Protein AF-A0A1G3UKA3-F1 (afdb_monomer)

Secondary structure (DSSP, 8-state):
-HHHHHHHS--HHHHEEEETTEEEE--SPP-GGGT--SPPPPP----HHHHHHHHHTT-----HHHHHHHT-

pLDDT: mean 90.21, std 5.31, range [74.0, 97.12]

Sequence (72 aa):
MLIWRVTNNIDVQRDLFVSGLMVGLDGTNKNVLDGFDREWPDDVECTPSVVESLKERGLWDLEEKLYEKYQL

Mean predicted aligned error: 4.6 Å

Structure (mmCIF, N/CA/C/O backbone):
data_AF-A0A1G3UKA3-F1
#
_entry.id   AF-A0A1G3UKA3-F1
#
loop_
_atom_site.group_PDB
_atom_site.id
_atom_site.type_symbol
_atom_site.label_atom_id
_atom_site.label_alt_id
_atom_site.label_comp_id
_atom_site.label_asym_id
_atom_site.label_entity_id
_atom_site.label_seq_id
_atom_site.pdbx_PDB_ins_code
_atom_site.Cartn_x
_atom_site.Cartn_y
_atom_site.Cartn_z
_atom_site.occupancy
_atom_site.B_iso_or_equiv
_atom_site.auth_seq_id
_atom_site.auth_comp_id
_atom_site.auth_asym_id
_atom_site.auth_atom_id
_atom_site.pdbx_PDB_model_num
ATOM 1 N N . MET A 1 1 ? -6.118 -1.475 3.498 1.00 74.62 1 MET A N 1
ATOM 2 C CA . MET A 1 1 ? -5.798 -0.465 2.451 1.00 74.62 1 MET A CA 1
ATOM 3 C C . MET A 1 1 ? -5.357 -1.006 1.065 1.00 74.62 1 MET A C 1
ATOM 5 O O . MET A 1 1 ? -4.923 -0.226 0.223 1.00 74.62 1 MET A O 1
ATOM 9 N N . LEU A 1 2 ? -5.495 -2.304 0.741 1.00 79.19 2 LEU A N 1
ATOM 10 C CA . LEU A 1 2 ? -4.830 -2.911 -0.437 1.00 79.19 2 LEU A CA 1
ATOM 11 C C . LEU A 1 2 ? -5.206 -2.310 -1.811 1.00 79.19 2 LEU A C 1
ATOM 13 O O . LEU A 1 2 ? -4.322 -1.939 -2.576 1.00 79.19 2 LEU A O 1
AT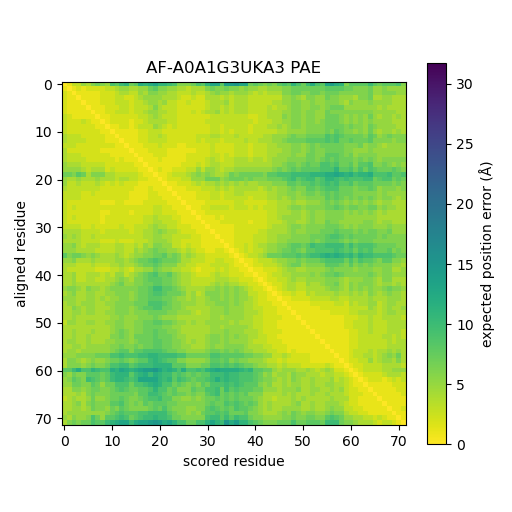OM 17 N N . ILE A 1 3 ? -6.503 -2.213 -2.133 1.00 84.38 3 ILE A N 1
ATOM 18 C CA . ILE A 1 3 ? -6.955 -1.704 -3.445 1.00 84.38 3 ILE A CA 1
ATOM 19 C C . ILE A 1 3 ? -6.500 -0.257 -3.643 1.00 84.38 3 ILE A C 1
ATOM 21 O O . ILE A 1 3 ? -6.013 0.087 -4.714 1.00 84.38 3 ILE A O 1
ATOM 25 N N . TRP A 1 4 ? -6.599 0.562 -2.593 1.00 85.12 4 TRP A N 1
ATOM 26 C CA . TRP A 1 4 ? -6.152 1.951 -2.625 1.00 85.12 4 TRP A CA 1
ATOM 27 C C . TRP A 1 4 ? -4.659 2.054 -2.955 1.00 85.12 4 TRP A C 1
ATOM 29 O O . TRP A 1 4 ? -4.294 2.854 -3.813 1.00 85.12 4 TRP A O 1
ATOM 39 N N . ARG A 1 5 ? -3.807 1.205 -2.364 1.00 86.50 5 ARG A N 1
ATOM 40 C CA . ARG A 1 5 ? -2.368 1.185 -2.680 1.00 86.50 5 ARG A CA 1
ATOM 41 C C . ARG A 1 5 ? -2.116 0.813 -4.138 1.00 86.50 5 ARG A C 1
ATOM 43 O O . ARG A 1 5 ? -1.310 1.456 -4.795 1.00 86.50 5 ARG A O 1
ATOM 50 N N . VAL A 1 6 ? -2.847 -0.162 -4.682 1.00 86.81 6 VAL A N 1
ATOM 51 C CA . VAL A 1 6 ? -2.710 -0.546 -6.099 1.00 86.81 6 VAL A CA 1
ATOM 52 C C . VAL A 1 6 ? -3.093 0.600 -7.037 1.00 86.81 6 VAL A C 1
ATOM 54 O O . VAL A 1 6 ? -2.442 0.793 -8.058 1.00 86.81 6 VAL A O 1
ATOM 57 N N . THR A 1 7 ? -4.130 1.373 -6.711 1.00 88.69 7 THR A N 1
ATOM 58 C CA . THR A 1 7 ? -4.600 2.456 -7.587 1.00 88.69 7 THR A CA 1
ATOM 59 C C . THR A 1 7 ? -3.853 3.776 -7.408 1.00 88.69 7 THR A C 1
ATOM 61 O O . THR A 1 7 ? -3.882 4.589 -8.326 1.00 88.69 7 THR A O 1
ATOM 64 N N . ASN A 1 8 ? -3.221 4.017 -6.253 1.00 89.88 8 ASN A N 1
ATOM 65 C CA . ASN A 1 8 ? -2.577 5.301 -5.935 1.00 89.88 8 ASN A CA 1
ATOM 66 C C . ASN A 1 8 ? -1.045 5.231 -5.893 1.00 89.88 8 ASN A C 1
ATOM 68 O O . ASN A 1 8 ? -0.397 6.240 -6.166 1.00 89.88 8 ASN A O 1
ATOM 72 N N . ASN A 1 9 ? -0.462 4.062 -5.599 1.00 91.69 9 ASN A N 1
ATOM 73 C CA . ASN A 1 9 ? 0.982 3.916 -5.381 1.00 91.69 9 ASN A CA 1
ATOM 74 C C . ASN A 1 9 ? 1.742 3.287 -6.545 1.00 91.69 9 ASN A C 1
ATOM 76 O O . ASN A 1 9 ? 2.936 3.029 -6.421 1.00 91.69 9 ASN A O 1
ATOM 80 N N . ILE A 1 10 ? 1.074 3.066 -7.677 1.00 92.50 10 ILE A N 1
ATOM 81 C CA . ILE A 1 10 ? 1.647 2.365 -8.824 1.00 92.50 10 ILE A CA 1
ATOM 82 C C . ILE A 1 10 ? 1.622 3.255 -10.062 1.00 92.50 10 ILE A C 1
ATOM 84 O O . ILE A 1 10 ? 0.571 3.734 -10.488 1.00 92.50 10 ILE A O 1
ATOM 88 N N . ASP A 1 11 ? 2.786 3.386 -10.687 1.00 92.44 11 ASP A N 1
ATOM 89 C CA . ASP A 1 11 ? 2.935 3.687 -12.105 1.00 92.44 11 ASP A CA 1
ATOM 90 C C . ASP A 1 11 ? 3.303 2.390 -12.835 1.00 92.44 11 ASP A C 1
ATOM 92 O O . ASP A 1 11 ? 4.336 1.781 -12.563 1.00 92.44 11 ASP A O 1
ATOM 96 N N . VAL A 1 12 ? 2.466 1.954 -13.779 1.00 90.94 12 VAL A N 1
ATOM 97 C CA . VAL A 1 12 ? 2.635 0.659 -14.460 1.00 90.94 12 VAL A CA 1
ATOM 98 C C . VAL A 1 12 ? 3.965 0.556 -15.213 1.00 90.94 12 VAL A C 1
ATOM 100 O O . VAL A 1 12 ? 4.505 -0.540 -15.324 1.00 90.94 12 VAL A O 1
ATOM 103 N N . GLN A 1 13 ? 4.512 1.660 -15.728 1.00 91.62 13 GLN A N 1
ATOM 104 C CA . GLN A 1 13 ? 5.777 1.614 -16.468 1.00 91.62 13 GLN A CA 1
ATOM 105 C C . GLN A 1 13 ? 6.987 1.430 -15.550 1.00 91.62 13 GLN A C 1
ATOM 107 O O . GLN A 1 13 ? 8.006 0.906 -15.994 1.00 91.62 13 GLN A O 1
ATOM 112 N N . ARG A 1 14 ? 6.881 1.856 -14.288 1.00 91.88 14 ARG A N 1
ATOM 113 C CA . ARG A 1 14 ? 7.969 1.785 -13.305 1.00 91.88 14 ARG A CA 1
ATOM 114 C C . ARG A 1 14 ? 7.846 0.575 -12.380 1.00 91.88 14 ARG A C 1
ATOM 116 O O . ARG A 1 14 ? 8.843 -0.073 -12.091 1.00 91.88 14 ARG A O 1
ATOM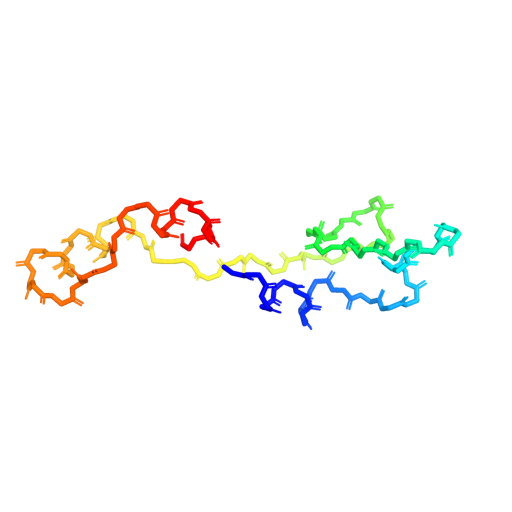 123 N N . ASP A 1 15 ? 6.635 0.288 -11.916 1.00 95.06 15 ASP A N 1
ATOM 124 C CA . ASP A 1 15 ? 6.396 -0.553 -10.740 1.00 95.06 15 ASP A CA 1
ATOM 125 C C . ASP A 1 15 ? 5.897 -1.970 -11.084 1.00 95.06 15 ASP A C 1
ATOM 127 O O . ASP A 1 15 ? 5.641 -2.775 -10.184 1.00 95.06 15 ASP A O 1
ATOM 131 N N . LEU A 1 16 ? 5.732 -2.292 -12.373 1.00 94.88 16 LEU A N 1
ATOM 132 C CA . LEU A 1 16 ? 5.339 -3.622 -12.837 1.00 94.88 16 LEU A CA 1
ATOM 133 C C . LEU A 1 16 ? 6.565 -4.453 -13.225 1.00 94.88 16 LEU A C 1
ATOM 135 O O . LEU A 1 16 ? 7.338 -4.089 -14.109 1.00 94.88 16 LEU A O 1
ATOM 139 N N . PHE A 1 17 ? 6.677 -5.635 -12.623 1.00 95.81 17 PHE A N 1
ATOM 140 C CA . PHE A 1 17 ? 7.750 -6.591 -12.876 1.00 95.81 17 PHE A CA 1
ATOM 141 C C . PHE A 1 17 ? 7.167 -7.903 -13.395 1.00 95.81 17 PHE A C 1
ATOM 143 O O . PHE A 1 17 ? 6.288 -8.490 -12.769 1.00 95.81 17 PHE A O 1
ATOM 150 N N . VAL A 1 18 ? 7.675 -8.403 -14.521 1.00 96.75 18 VAL A N 1
ATOM 151 C CA . VAL A 1 18 ? 7.277 -9.710 -15.065 1.00 96.75 18 VAL A CA 1
ATOM 152 C C . VAL A 1 18 ? 8.455 -10.668 -14.980 1.00 96.75 18 VAL A C 1
ATOM 154 O O . VAL A 1 18 ? 9.533 -10.381 -15.495 1.00 96.75 18 VAL A O 1
ATOM 157 N N . SER A 1 19 ? 8.241 -11.824 -14.352 1.00 96.81 19 SER A N 1
ATOM 158 C CA . SER A 1 19 ? 9.232 -12.898 -14.263 1.00 96.81 19 SER A CA 1
ATOM 159 C C . SER A 1 19 ? 8.570 -14.242 -14.559 1.00 96.81 19 SER A C 1
ATOM 161 O O . SER A 1 19 ? 7.866 -14.817 -13.727 1.00 96.81 19 SER A O 1
ATOM 163 N N . GLY A 1 20 ? 8.755 -14.736 -15.786 1.00 96.12 20 GLY A N 1
ATOM 164 C CA . GLY A 1 20 ? 8.099 -15.955 -16.264 1.00 96.12 20 GLY A CA 1
ATOM 165 C C . GLY A 1 20 ? 6.573 -15.828 -16.249 1.00 96.12 20 GLY A C 1
ATOM 166 O O . GLY A 1 20 ? 6.013 -15.000 -16.960 1.00 96.12 20 GLY A O 1
ATOM 167 N N . LEU A 1 21 ? 5.908 -16.659 -15.439 1.00 97.12 21 LEU A N 1
ATOM 168 C CA . LEU A 1 21 ? 4.448 -16.646 -15.249 1.00 97.12 21 LEU A CA 1
ATOM 169 C C . LEU A 1 21 ? 3.994 -15.752 -14.082 1.00 97.12 21 LEU A C 1
ATOM 171 O O . LEU A 1 21 ? 2.812 -15.743 -13.743 1.00 97.12 21 LEU A O 1
ATOM 175 N N . MET A 1 22 ? 4.920 -15.045 -13.432 1.00 97.00 22 MET A N 1
ATOM 176 C CA . MET A 1 22 ? 4.632 -14.208 -12.271 1.00 97.00 22 MET A CA 1
ATOM 177 C C . MET A 1 22 ? 4.634 -12.731 -12.652 1.00 97.00 22 MET A C 1
ATOM 179 O O . MET A 1 22 ? 5.498 -12.26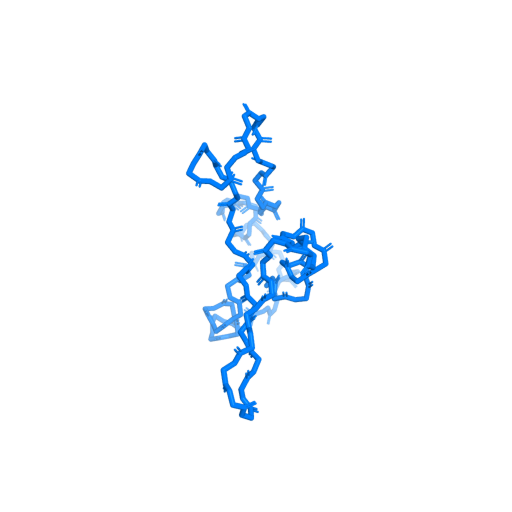9 -13.400 1.00 97.00 22 MET A O 1
ATOM 183 N N . VAL A 1 23 ? 3.682 -11.995 -12.079 1.00 95.38 23 VAL A N 1
ATOM 184 C CA . VAL A 1 23 ? 3.618 -10.534 -12.130 1.00 95.38 23 VAL A CA 1
ATOM 185 C C . VAL A 1 23 ? 3.783 -10.008 -10.710 1.00 95.38 23 VAL A C 1
ATOM 187 O O . VAL A 1 23 ? 3.035 -10.392 -9.812 1.00 95.38 23 VAL A O 1
ATOM 190 N N . GLY A 1 24 ? 4.780 -9.154 -10.516 1.00 94.75 24 GLY A N 1
ATOM 191 C CA . GLY A 1 24 ? 5.002 -8.381 -9.305 1.00 94.75 24 GLY A CA 1
ATOM 192 C C . GLY A 1 24 ? 4.572 -6.936 -9.521 1.00 94.75 24 GLY A C 1
ATOM 193 O O . GLY A 1 24 ? 4.798 -6.371 -10.589 1.00 94.75 24 GLY A O 1
ATOM 194 N N . LEU A 1 25 ? 3.952 -6.353 -8.502 1.00 93.56 25 LEU A N 1
ATOM 195 C CA . LEU A 1 25 ? 3.569 -4.949 -8.469 1.00 93.56 25 LEU A CA 1
ATOM 196 C C . LEU A 1 25 ? 4.164 -4.318 -7.215 1.00 93.56 25 LEU A C 1
ATOM 198 O O . LEU A 1 25 ? 3.881 -4.778 -6.107 1.00 93.56 25 LEU A O 1
ATOM 202 N N . ASP A 1 26 ? 4.967 -3.274 -7.385 1.00 92.94 26 ASP A N 1
ATOM 203 C CA . ASP A 1 26 ? 5.502 -2.506 -6.266 1.00 92.94 26 ASP A CA 1
ATOM 204 C C . ASP A 1 26 ? 4.563 -1.347 -5.897 1.00 92.94 26 ASP A C 1
ATOM 206 O O . ASP A 1 26 ? 4.631 -0.260 -6.464 1.00 92.94 26 ASP A O 1
ATOM 210 N N . GLY A 1 27 ? 3.693 -1.583 -4.913 1.00 90.81 27 GLY A N 1
ATOM 211 C CA . GLY A 1 27 ? 2.786 -0.576 -4.346 1.00 90.81 27 GLY A CA 1
ATOM 212 C C . GLY A 1 27 ? 3.322 0.146 -3.103 1.00 90.81 27 GLY A C 1
ATOM 213 O O . GLY A 1 27 ? 2.518 0.611 -2.289 1.00 90.81 27 GLY A O 1
ATOM 214 N N . THR A 1 28 ? 4.640 0.178 -2.881 1.00 91.19 28 THR A N 1
ATOM 215 C CA . THR A 1 28 ? 5.246 0.923 -1.762 1.00 91.19 28 THR A CA 1
ATOM 216 C C . THR A 1 28 ? 5.231 2.439 -2.002 1.00 91.19 28 THR A C 1
ATOM 218 O O . THR A 1 28 ? 4.999 2.901 -3.119 1.00 91.19 28 THR A O 1
ATOM 221 N N . ASN A 1 29 ? 5.434 3.235 -0.945 1.00 92.69 29 ASN A N 1
ATOM 222 C CA . ASN A 1 29 ? 5.572 4.689 -1.078 1.00 92.69 29 ASN A CA 1
ATOM 223 C C . ASN A 1 29 ? 6.861 5.008 -1.835 1.00 92.69 29 ASN A C 1
ATOM 225 O O . ASN A 1 29 ? 7.930 4.514 -1.467 1.00 92.69 29 ASN A O 1
ATOM 229 N N . LYS A 1 30 ? 6.765 5.855 -2.862 1.00 93.44 30 LYS A N 1
ATOM 230 C CA . LYS A 1 30 ? 7.920 6.186 -3.697 1.00 93.44 30 LYS A CA 1
ATOM 231 C C . LYS A 1 30 ? 8.730 7.309 -3.091 1.00 93.44 30 LYS A C 1
ATOM 233 O O . LYS A 1 30 ? 8.198 8.227 -2.471 1.00 93.44 30 LYS A O 1
ATOM 238 N N . ASN A 1 31 ? 10.029 7.222 -3.290 1.00 93.56 31 ASN A N 1
ATOM 239 C CA . ASN A 1 31 ? 10.988 8.182 -2.786 1.00 93.56 31 ASN A CA 1
ATOM 240 C C . ASN A 1 31 ? 12.080 8.439 -3.835 1.00 93.56 31 ASN A C 1
ATOM 242 O O . ASN A 1 31 ? 11.973 8.051 -5.001 1.00 93.56 31 ASN A O 1
ATOM 246 N N . VAL A 1 32 ? 13.157 9.097 -3.414 1.00 94.31 32 VAL A N 1
ATOM 247 C CA . VAL A 1 32 ? 14.287 9.452 -4.280 1.00 94.31 32 VAL A CA 1
ATOM 248 C C . VAL A 1 32 ? 14.946 8.242 -4.956 1.00 94.31 32 VAL A C 1
ATOM 250 O O . VAL A 1 32 ? 15.476 8.378 -6.055 1.00 94.31 32 VAL A O 1
ATOM 253 N N . LEU A 1 33 ? 14.885 7.048 -4.351 1.00 92.00 33 LEU A N 1
ATOM 254 C CA . LEU A 1 33 ? 15.405 5.807 -4.939 1.00 92.00 33 LEU A CA 1
ATOM 255 C C . LEU A 1 33 ? 14.594 5.355 -6.165 1.00 92.00 33 LEU A C 1
ATOM 257 O O . LEU A 1 33 ? 15.136 4.677 -7.034 1.00 92.00 33 LEU A O 1
ATOM 261 N N . ASP A 1 34 ? 13.334 5.782 -6.261 1.00 91.88 34 ASP A N 1
ATOM 262 C CA . ASP A 1 34 ? 12.414 5.486 -7.364 1.00 91.88 34 ASP A CA 1
ATOM 263 C C . ASP A 1 34 ? 12.411 6.586 -8.444 1.00 91.88 34 ASP A C 1
ATOM 265 O O . ASP A 1 34 ? 11.587 6.567 -9.363 1.00 91.88 34 ASP A O 1
ATOM 269 N N . GLY A 1 35 ? 13.299 7.583 -8.318 1.00 90.69 35 GLY A N 1
ATOM 270 C CA . GLY A 1 35 ? 13.310 8.779 -9.165 1.00 90.69 35 GLY A CA 1
ATOM 271 C C . GLY A 1 35 ? 12.158 9.742 -8.864 1.00 90.69 35 GLY A C 1
ATOM 272 O O . GLY A 1 35 ? 11.693 10.447 -9.760 1.00 90.69 35 GLY A O 1
ATOM 273 N N . PHE A 1 36 ? 11.655 9.736 -7.626 1.00 90.38 36 PHE A N 1
ATOM 274 C CA . PHE A 1 36 ? 10.536 10.566 -7.200 1.00 90.38 36 PHE A CA 1
ATOM 275 C C . PHE A 1 36 ? 10.989 11.614 -6.177 1.00 90.38 36 PHE A C 1
ATOM 277 O O . PHE A 1 36 ? 11.229 11.306 -5.012 1.00 90.38 36 PHE A O 1
ATOM 284 N N . ASP A 1 37 ? 11.095 12.867 -6.623 1.00 92.12 37 ASP A N 1
ATOM 285 C CA . ASP A 1 37 ? 11.663 13.961 -5.818 1.00 92.12 37 ASP A CA 1
ATOM 286 C C . ASP A 1 37 ? 10.630 14.722 -4.969 1.00 92.12 37 ASP A C 1
ATOM 288 O O . ASP A 1 37 ? 10.996 15.518 -4.104 1.00 92.12 37 ASP A O 1
ATOM 292 N N . ARG A 1 38 ? 9.330 14.519 -5.223 1.00 91.44 38 ARG A N 1
ATOM 293 C CA . ARG A 1 38 ? 8.248 15.161 -4.458 1.00 91.44 38 ARG A CA 1
ATOM 294 C C . ARG A 1 38 ? 7.840 14.309 -3.258 1.00 91.44 38 ARG A C 1
ATOM 296 O O . ARG A 1 38 ? 7.991 13.092 -3.279 1.00 91.44 38 ARG A O 1
ATOM 303 N N . GLU A 1 39 ? 7.259 14.952 -2.249 1.00 90.38 39 GLU A N 1
ATOM 304 C CA . GLU A 1 39 ? 6.678 14.260 -1.098 1.00 90.38 39 GLU A CA 1
ATOM 305 C C . GLU A 1 39 ? 5.598 13.265 -1.548 1.00 90.38 39 GLU A C 1
ATOM 307 O O . GLU A 1 39 ? 4.735 13.584 -2.378 1.00 90.38 39 GLU A O 1
ATOM 312 N N . TRP A 1 40 ? 5.682 12.042 -1.023 1.00 92.19 40 TRP A N 1
ATOM 313 C CA . TRP A 1 40 ? 4.670 11.018 -1.229 1.00 92.19 40 TRP A CA 1
ATOM 314 C C . TRP A 1 40 ? 3.542 11.225 -0.213 1.00 92.19 40 TRP A C 1
ATOM 316 O O . TRP A 1 40 ? 3.844 11.388 0.966 1.00 92.19 40 TRP A O 1
ATOM 326 N N . PRO A 1 41 ? 2.265 11.239 -0.629 1.00 88.69 41 PRO A N 1
ATOM 327 C CA . PRO A 1 41 ? 1.167 11.427 0.310 1.00 88.69 41 PRO A 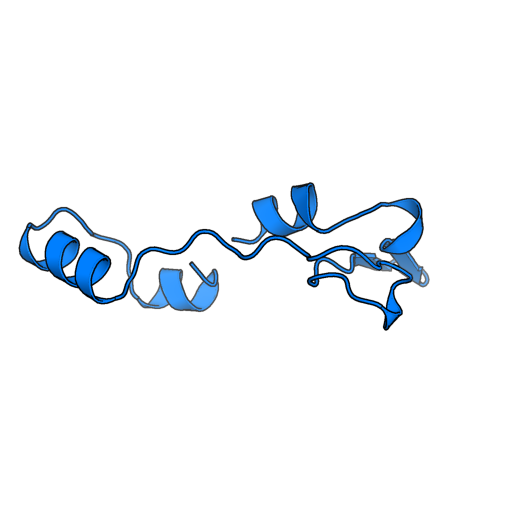CA 1
ATOM 328 C C . PRO A 1 41 ? 1.078 10.256 1.295 1.00 88.69 41 PRO A C 1
ATOM 330 O O . PRO A 1 41 ? 1.146 9.094 0.887 1.00 88.69 41 PRO A O 1
ATOM 333 N N . ASP A 1 42 ? 0.884 10.575 2.572 1.00 85.50 42 ASP A N 1
ATOM 334 C CA . ASP A 1 42 ? 0.633 9.582 3.616 1.00 85.50 42 ASP A CA 1
ATOM 335 C C . ASP A 1 42 ? -0.763 8.951 3.488 1.00 85.50 42 ASP A C 1
ATOM 337 O O . ASP A 1 42 ? -1.690 9.520 2.895 1.00 85.50 42 ASP A O 1
ATOM 341 N N . ASP A 1 43 ? -0.916 7.767 4.082 1.00 83.25 43 ASP A N 1
ATOM 342 C CA . ASP A 1 43 ? -2.215 7.116 4.240 1.00 83.25 43 ASP A CA 1
ATOM 343 C C . ASP A 1 43 ? -3.111 7.966 5.164 1.00 83.25 43 ASP A C 1
ATOM 345 O O . ASP A 1 43 ? -2.658 8.592 6.125 1.00 83.25 43 ASP A O 1
ATOM 349 N N . VAL A 1 44 ? -4.415 7.991 4.879 1.00 82.12 44 VAL A N 1
ATOM 350 C CA . VAL A 1 44 ? -5.384 8.711 5.715 1.00 82.12 44 VAL A CA 1
ATOM 351 C C . VAL A 1 44 ? -5.899 7.772 6.798 1.00 82.12 44 VAL A C 1
ATOM 353 O O . VAL A 1 44 ? -6.775 6.946 6.543 1.00 82.12 44 VAL A O 1
ATOM 356 N N . GLU A 1 45 ? -5.377 7.931 8.011 1.00 83.31 45 GLU A N 1
ATOM 357 C CA . GLU A 1 45 ? -5.751 7.132 9.179 1.00 83.31 45 GLU A CA 1
ATOM 358 C C . GLU A 1 45 ? -6.463 7.976 10.246 1.00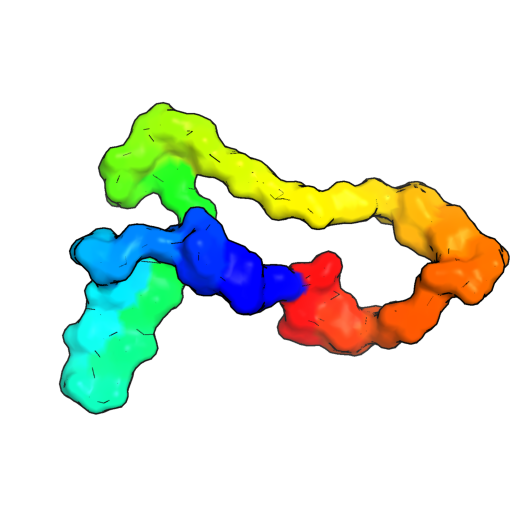 83.31 45 GLU A C 1
ATOM 360 O O . GLU A 1 45 ? -6.231 9.179 10.401 1.00 83.31 45 GLU A O 1
ATOM 365 N N . CYS A 1 46 ? -7.356 7.340 11.008 1.00 87.50 46 CYS A N 1
ATOM 366 C CA . CYS A 1 46 ? -7.913 7.948 12.213 1.00 87.50 46 CYS A CA 1
ATOM 367 C C . CYS A 1 46 ? -6.898 7.860 13.354 1.00 87.50 46 CYS A C 1
ATOM 369 O O . CYS A 1 46 ? -6.224 6.846 13.519 1.00 87.50 46 CYS A O 1
ATOM 371 N N . THR A 1 47 ? -6.832 8.885 14.206 1.00 91.44 47 THR A N 1
ATOM 372 C CA . THR A 1 47 ? -5.999 8.796 15.411 1.00 91.44 47 THR A CA 1
ATOM 373 C C . THR A 1 47 ? -6.536 7.714 16.357 1.00 91.44 47 THR A C 1
ATOM 375 O O . THR A 1 47 ? -7.755 7.504 16.413 1.00 91.44 47 THR A O 1
ATOM 378 N N . PRO A 1 48 ? -5.677 7.088 17.186 1.00 89.44 48 PRO A N 1
ATOM 379 C CA . PRO A 1 48 ? -6.120 6.083 18.156 1.00 89.44 48 PRO A CA 1
ATOM 380 C C . PRO A 1 48 ? -7.254 6.576 19.067 1.00 89.44 48 PRO A C 1
ATOM 382 O O . PRO A 1 48 ? -8.216 5.853 19.310 1.00 89.44 48 PRO A O 1
ATOM 385 N N . SER A 1 49 ? -7.198 7.844 19.486 1.00 95.25 49 SER A N 1
ATOM 386 C CA . SER A 1 49 ? -8.233 8.482 20.309 1.00 95.25 49 SER A CA 1
ATOM 387 C C . SER A 1 49 ? -9.599 8.585 19.621 1.00 95.25 49 SER A C 1
ATOM 389 O O . SER A 1 49 ? -10.634 8.466 20.276 1.00 95.25 49 SER A O 1
ATOM 391 N N . VAL A 1 50 ? -9.630 8.800 18.301 1.00 94.31 50 VAL A N 1
ATOM 392 C CA . VAL A 1 50 ? -10.879 8.846 17.528 1.00 94.31 50 VAL A CA 1
ATOM 393 C C . VAL A 1 50 ? -11.47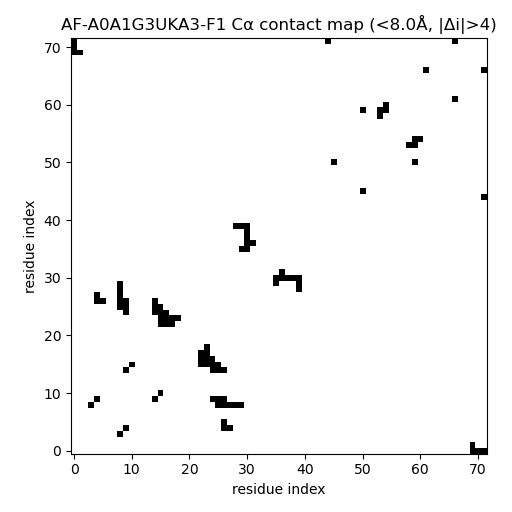5 7.446 17.430 1.00 94.31 50 VAL A C 1
ATOM 395 O O . VAL A 1 50 ? -12.672 7.282 17.660 1.00 94.31 50 VAL A O 1
ATOM 398 N N . VAL A 1 51 ? -10.649 6.435 17.149 1.00 90.88 51 VAL A N 1
ATOM 399 C CA . VAL A 1 51 ? -11.090 5.033 17.083 1.00 90.88 51 VAL A CA 1
ATOM 400 C C . VAL A 1 51 ? -11.651 4.575 18.432 1.00 90.88 51 VAL A C 1
ATOM 402 O O . VAL A 1 51 ? -12.727 3.980 18.476 1.00 90.88 51 VAL A O 1
ATOM 405 N N . GLU A 1 52 ? -10.975 4.896 19.536 1.00 92.06 52 GLU A N 1
ATOM 406 C CA . GLU A 1 52 ? -11.440 4.582 20.892 1.00 92.06 52 GLU A CA 1
ATOM 407 C C . GLU A 1 52 ? -12.795 5.238 21.193 1.00 92.06 52 GLU A C 1
ATOM 409 O O . GLU A 1 52 ? -13.736 4.551 21.589 1.00 92.06 52 GLU A O 1
ATOM 414 N N . SER A 1 53 ? -12.955 6.526 20.872 1.00 96.12 53 SER A N 1
ATOM 415 C CA . SER A 1 53 ? -14.235 7.228 21.033 1.00 96.12 53 SER A CA 1
ATOM 416 C C . SER A 1 53 ? -15.374 6.597 20.217 1.00 96.12 53 SER A C 1
ATOM 418 O O . SER A 1 53 ? -16.517 6.539 20.675 1.00 96.12 53 SER A O 1
ATOM 420 N N . LEU A 1 54 ? -15.097 6.100 19.006 1.00 94.81 54 LEU A N 1
ATOM 421 C CA . LEU A 1 54 ? -16.099 5.407 18.188 1.00 94.81 54 LEU A CA 1
ATOM 422 C C . LEU A 1 54 ? -16.484 4.045 18.783 1.00 94.81 54 LEU A C 1
ATOM 424 O O . LEU A 1 54 ? -17.671 3.707 18.782 1.00 94.81 54 LEU A O 1
ATOM 428 N N . LYS A 1 55 ? -15.513 3.301 19.332 1.00 92.50 55 LYS A N 1
ATOM 429 C CA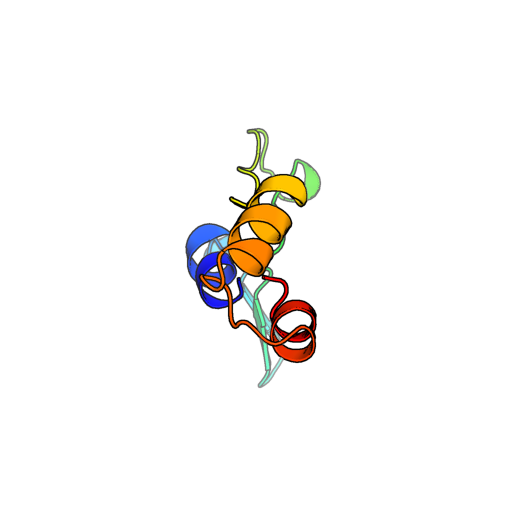 . LYS A 1 55 ? -15.749 2.037 20.052 1.00 92.50 55 LYS A CA 1
ATOM 430 C C . LYS A 1 55 ? -16.627 2.263 21.287 1.00 92.50 55 LYS A C 1
ATOM 432 O O . LYS A 1 55 ? -17.635 1.578 21.439 1.00 92.50 55 LYS A O 1
ATOM 437 N N . GLU A 1 56 ? -16.319 3.265 22.114 1.00 96.00 56 GLU A N 1
ATOM 438 C CA .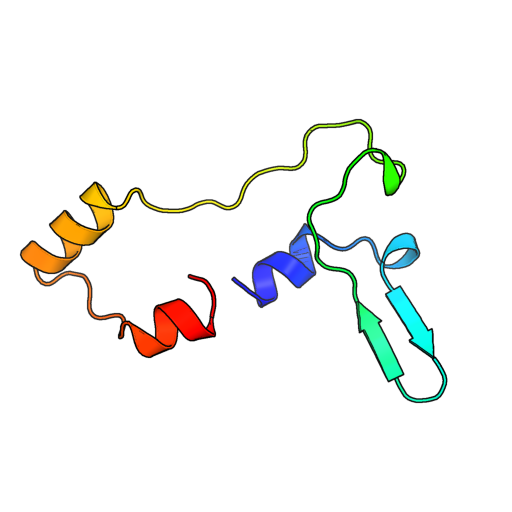 GLU A 1 56 ? -17.116 3.621 23.303 1.00 96.00 56 GLU A CA 1
ATOM 439 C C . GLU A 1 56 ? -18.570 3.977 22.962 1.00 96.00 56 GLU A C 1
ATOM 441 O O . GLU A 1 56 ? -19.496 3.655 23.706 1.00 96.00 56 GLU A O 1
ATOM 446 N N . ARG A 1 57 ? -18.786 4.622 21.811 1.00 97.12 57 ARG A N 1
ATOM 447 C CA . ARG A 1 57 ? -20.119 5.002 21.319 1.00 97.12 57 ARG A CA 1
ATOM 448 C C . ARG A 1 57 ? -20.881 3.851 20.660 1.00 97.12 57 ARG A C 1
ATOM 450 O O . ARG A 1 57 ? -22.012 4.064 20.227 1.00 97.12 57 ARG A O 1
ATOM 457 N N . GLY A 1 58 ? -20.277 2.667 20.541 1.00 95.81 58 GLY A N 1
ATOM 458 C CA . GLY A 1 58 ? -20.855 1.528 19.826 1.00 95.81 58 GLY A CA 1
ATOM 459 C C . GLY A 1 58 ? -20.992 1.756 18.317 1.00 95.81 58 GLY A C 1
ATOM 460 O O . GLY A 1 58 ? -21.854 1.153 17.687 1.00 95.81 58 GLY A O 1
ATOM 461 N N . LEU A 1 59 ? -20.179 2.651 17.742 1.00 95.56 59 LEU A N 1
ATOM 462 C CA . LEU A 1 59 ? -20.183 3.008 16.314 1.00 95.56 59 LEU A CA 1
ATOM 463 C C . LEU A 1 59 ? -19.033 2.356 15.531 1.00 95.56 59 LEU A C 1
ATOM 465 O O . LEU A 1 59 ? -18.812 2.695 14.371 1.00 95.56 59 LEU A O 1
ATOM 469 N N . TRP A 1 60 ? -18.283 1.459 16.169 1.00 90.31 60 TRP A N 1
ATOM 470 C CA . TRP A 1 60 ? -17.154 0.753 15.578 1.00 90.31 60 TRP A CA 1
ATOM 471 C C . TRP A 1 60 ? -17.236 -0.735 15.908 1.00 90.31 60 TRP A C 1
ATOM 473 O O . TRP A 1 60 ? -17.157 -1.113 17.076 1.00 90.31 60 TRP A O 1
ATOM 483 N N . ASP A 1 61 ? -17.365 -1.571 14.881 1.00 88.25 61 ASP A N 1
ATOM 484 C CA . ASP A 1 61 ? -17.554 -3.022 14.985 1.00 88.25 61 ASP A CA 1
ATOM 485 C C . ASP A 1 61 ? -16.494 -3.835 14.218 1.00 88.25 61 ASP A C 1
ATOM 487 O O . ASP A 1 61 ? -16.613 -5.054 14.096 1.00 88.25 61 ASP A O 1
ATOM 491 N N . LEU A 1 62 ? -15.430 -3.186 13.725 1.00 86.00 62 LEU A N 1
ATOM 492 C CA . LEU A 1 62 ? -14.363 -3.880 13.009 1.00 86.00 62 LEU A CA 1
ATOM 493 C C . LEU A 1 62 ? -13.577 -4.789 13.962 1.00 86.00 62 LEU A C 1
ATOM 495 O O . LEU A 1 62 ? -12.964 -4.324 14.925 1.00 86.00 62 LEU A O 1
ATOM 499 N N . GLU A 1 63 ? -13.559 -6.083 13.649 1.00 88.69 63 GLU A N 1
ATOM 500 C CA . GLU A 1 63 ? -12.754 -7.065 14.371 1.00 88.69 63 GLU A CA 1
ATOM 501 C C . GLU A 1 63 ? -11.257 -6.750 14.257 1.00 88.69 63 GLU A C 1
ATOM 503 O O . GLU A 1 63 ? -10.734 -6.565 13.155 1.00 88.69 63 GLU A O 1
ATOM 508 N N . GLU A 1 64 ? -10.542 -6.805 15.384 1.00 86.31 64 GLU A N 1
ATOM 509 C CA . GLU A 1 64 ? -9.093 -6.556 15.453 1.00 86.31 64 GLU A CA 1
ATOM 510 C C . GLU A 1 64 ? -8.306 -7.434 14.464 1.00 86.31 64 GLU A C 1
ATOM 512 O O . GLU A 1 64 ? -7.400 -6.984 13.773 1.00 86.31 64 GLU A O 1
ATOM 517 N N . LYS A 1 65 ? -8.734 -8.689 14.287 1.00 91.06 65 LYS A N 1
ATOM 518 C CA . LYS A 1 65 ? -8.118 -9.615 13.331 1.00 91.06 65 LYS A CA 1
ATOM 519 C C . LYS A 1 65 ? -8.217 -9.129 11.880 1.00 91.06 65 LYS A C 1
ATOM 521 O O . LYS A 1 65 ? -7.322 -9.399 11.079 1.00 91.06 65 LYS A O 1
ATOM 526 N N . LEU A 1 66 ? -9.320 -8.479 11.506 1.00 87.06 66 LEU A N 1
ATOM 527 C CA . LEU A 1 66 ? -9.494 -7.919 10.163 1.00 87.06 66 LEU A CA 1
ATOM 528 C C . LEU A 1 66 ? -8.675 -6.640 10.004 1.00 87.06 66 LEU A C 1
ATOM 530 O O . LEU A 1 66 ? -8.069 -6.450 8.950 1.00 87.06 66 LEU A O 1
ATOM 534 N N . TYR A 1 67 ? -8.630 -5.820 11.054 1.00 83.25 67 TYR A N 1
ATOM 535 C CA . TYR A 1 67 ? -7.801 -4.624 11.131 1.00 83.25 67 TYR A CA 1
ATOM 536 C C . TYR A 1 67 ? -6.319 -4.954 10.878 1.00 83.25 67 TYR A C 1
ATOM 538 O O . TYR A 1 67 ? -5.737 -4.472 9.907 1.00 83.25 67 TYR A O 1
ATOM 546 N N . GLU A 1 68 ? -5.754 -5.899 11.635 1.00 85.19 68 GLU A N 1
ATOM 547 C CA . GLU A 1 68 ? -4.369 -6.364 11.469 1.00 85.19 68 GLU A CA 1
ATOM 548 C C . GLU A 1 68 ? -4.122 -7.001 10.093 1.00 85.19 68 GLU A C 1
ATOM 550 O O . GLU A 1 68 ? -3.135 -6.700 9.419 1.00 85.19 68 GLU A O 1
ATOM 555 N N . LYS A 1 69 ? -5.031 -7.882 9.643 1.00 86.69 69 LYS A N 1
ATOM 556 C CA . LYS A 1 69 ? -4.878 -8.610 8.374 1.00 86.69 69 LYS A CA 1
ATOM 557 C C . LYS A 1 69 ? -4.831 -7.671 7.171 1.00 86.69 69 LYS A C 1
ATOM 559 O O . LYS A 1 69 ? -4.109 -7.949 6.213 1.00 86.69 69 LYS A O 1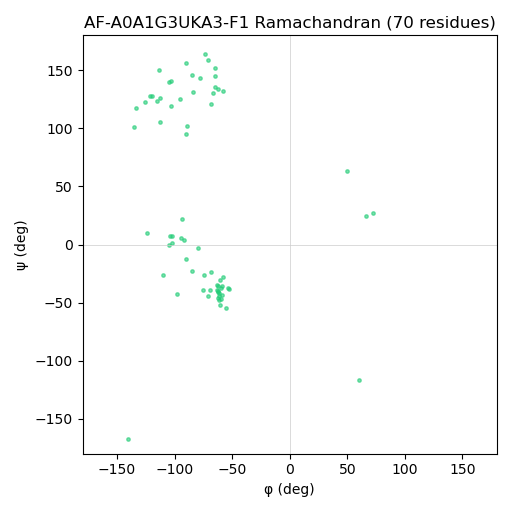
ATOM 564 N N . TYR A 1 70 ? -5.656 -6.628 7.175 1.00 81.94 70 TYR A N 1
ATOM 565 C CA . TYR A 1 70 ? -5.809 -5.733 6.030 1.00 81.94 70 TYR A CA 1
ATOM 566 C C . TYR A 1 70 ? -5.074 -4.405 6.172 1.00 81.94 70 TYR A C 1
ATOM 568 O O . TYR A 1 70 ? -5.149 -3.612 5.221 1.00 81.94 70 TYR A O 1
ATOM 576 N N . GLN A 1 71 ? -4.364 -4.205 7.290 1.00 75.00 71 GLN A N 1
ATOM 577 C CA . GLN A 1 71 ? -3.627 -2.980 7.608 1.00 75.00 71 GLN A CA 1
ATOM 578 C C . GLN A 1 71 ? -4.550 -1.775 7.391 1.00 75.00 71 GLN A C 1
ATOM 580 O O . GLN A 1 71 ? -4.425 -1.041 6.402 1.00 75.00 71 GLN A O 1
ATOM 585 N N . LEU A 1 72 ? -5.615 -1.743 8.192 1.00 74.00 72 LEU A N 1
ATOM 586 C CA . LEU A 1 72 ? -6.640 -0.698 8.176 1.00 74.00 72 LEU A CA 1
ATOM 587 C C . LEU A 1 72 ? -6.383 0.345 9.261 1.00 74.00 72 LEU A C 1
ATOM 589 O O . LEU A 1 72 ? -5.452 0.136 10.062 1.00 74.00 72 LEU A O 1
#

Nearest PDB structures (foldseek):
  8pv3-assembly1_Cg  TM=2.124E-01  e=8.149E+00  Thermochaetoides thermophila DSM 1495

Foldseek 3Di:
DPVCLQVQQFDCVQAWDDDPPDIGGDSDFDDVVSVDPDDGDDDDDDDPVVQVVCVVVVNDDDDPVNCVVVVD

Radius of gyration: 16.7 Å; Cα contacts (8 Å, |Δi|>4): 50; chains: 1; bounding box: 36×32×40 Å

Solvent-accessible surface area (backbone atoms only — not comparable to full-atom values): 4660 Å² total; per-residue (Å²): 72,69,70,60,31,59,72,71,37,47,51,72,89,78,30,55,43,79,57,93,97,42,77,47,72,49,47,56,88,60,35,68,93,73,76,34,89,62,88,60,83,78,84,93,73,78,55,70,69,55,54,50,54,32,42,78,70,70,73,53,85,81,52,66,71,57,36,66,74,45,60,104